Protein AF-A0A199VWE5-F1 (afdb_monomer_lite)

Structure (mmCIF, N/CA/C/O backbone):
data_AF-A0A199VWE5-F1
#
_entry.id   AF-A0A199VWE5-F1
#
loop_
_atom_site.group_PDB
_atom_site.id
_atom_site.type_symbol
_atom_site.label_atom_id
_atom_site.label_alt_id
_atom_site.label_comp_id
_atom_site.label_asym_id
_atom_site.label_entity_id
_atom_site.label_seq_id
_atom_site.pdbx_PDB_ins_code
_atom_site.Cartn_x
_atom_site.Cartn_y
_atom_site.Cartn_z
_atom_site.occupancy
_atom_site.B_iso_or_equiv
_atom_site.auth_seq_id
_atom_site.auth_comp_id
_atom_site.auth_asym_id
_atom_site.auth_atom_id
_atom_site.pdbx_P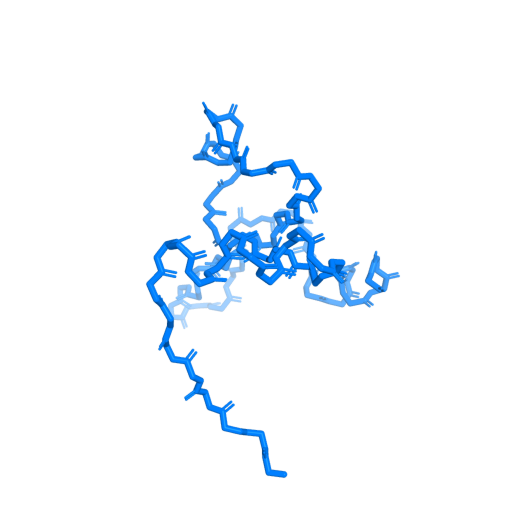DB_model_num
ATOM 1 N N . SER A 1 1 ? 13.773 -9.442 15.814 1.00 47.75 1 SER A N 1
ATOM 2 C CA . SER A 1 1 ? 13.443 -8.081 16.279 1.00 47.75 1 SER A CA 1
ATOM 3 C C . SER A 1 1 ? 12.589 -7.424 15.211 1.00 47.75 1 SER A C 1
ATOM 5 O O . SER A 1 1 ? 13.118 -7.046 14.178 1.00 47.75 1 SER A O 1
ATOM 7 N N . GLY A 1 2 ? 11.266 -7.392 15.388 1.00 57.72 2 GLY A N 1
ATOM 8 C CA . GLY A 1 2 ? 10.366 -6.729 14.436 1.00 57.72 2 GLY A CA 1
ATOM 9 C C . GLY A 1 2 ? 10.430 -5.219 14.640 1.00 57.72 2 GLY A C 1
ATOM 10 O O . GLY A 1 2 ? 9.700 -4.691 15.471 1.00 57.72 2 GLY A O 1
ATOM 11 N N . GLY A 1 3 ? 11.376 -4.556 13.978 1.00 80.38 3 GLY A N 1
ATOM 12 C CA . GLY A 1 3 ? 11.444 -3.096 13.932 1.00 80.38 3 GLY A CA 1
ATOM 13 C C . GLY A 1 3 ? 10.476 -2.547 12.887 1.00 80.38 3 GLY A C 1
ATOM 14 O O . GLY A 1 3 ? 10.183 -3.222 11.903 1.00 80.38 3 GLY A O 1
ATOM 15 N N . VAL A 1 4 ? 9.978 -1.332 13.108 1.00 85.50 4 VAL A N 1
ATOM 16 C CA . VAL A 1 4 ? 9.249 -0.570 12.087 1.00 85.50 4 VAL A CA 1
ATOM 17 C C . VAL A 1 4 ? 10.249 0.353 11.405 1.00 85.50 4 VAL A C 1
ATOM 19 O O . VAL A 1 4 ? 10.910 1.141 12.080 1.00 85.50 4 VAL A O 1
ATOM 22 N N . GLU A 1 5 ? 10.350 0.259 10.083 1.00 90.81 5 GLU A N 1
ATOM 23 C CA . GLU A 1 5 ? 11.180 1.141 9.265 1.00 90.81 5 GLU A CA 1
ATOM 24 C C . GLU A 1 5 ? 10.294 1.993 8.356 1.00 90.81 5 GLU A C 1
ATOM 26 O O . GLU A 1 5 ? 9.359 1.496 7.728 1.00 90.81 5 GLU A O 1
ATOM 31 N N . THR A 1 6 ? 10.596 3.288 8.287 1.00 94.94 6 THR A N 1
ATOM 32 C CA . THR A 1 6 ? 9.938 4.221 7.369 1.00 94.94 6 THR A CA 1
ATOM 33 C C . THR A 1 6 ? 10.856 4.462 6.182 1.00 94.94 6 THR A C 1
ATOM 35 O O . THR A 1 6 ? 12.026 4.796 6.363 1.00 94.94 6 THR A O 1
ATOM 38 N N . VAL A 1 7 ? 10.320 4.339 4.971 1.00 94.44 7 VAL A N 1
ATOM 39 C CA . VAL A 1 7 ? 11.055 4.534 3.715 1.00 94.44 7 VAL A CA 1
ATOM 40 C C . VAL A 1 7 ? 10.382 5.599 2.851 1.00 94.44 7 VAL A C 1
ATOM 42 O O . VAL A 1 7 ? 9.181 5.844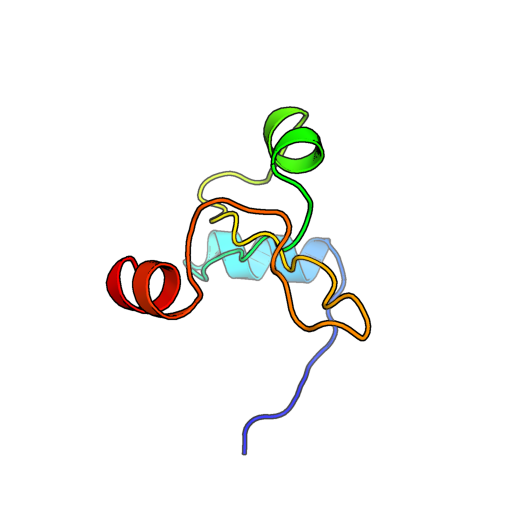 2.977 1.00 94.44 7 VAL A O 1
ATOM 45 N N . ASP A 1 8 ? 11.144 6.237 1.963 1.00 96.88 8 ASP A N 1
ATOM 46 C CA . ASP A 1 8 ? 10.584 7.127 0.944 1.00 96.88 8 ASP A CA 1
ATOM 47 C C . ASP A 1 8 ? 9.947 6.350 -0.227 1.00 96.88 8 ASP A C 1
ATOM 49 O O . ASP A 1 8 ? 10.050 5.126 -0.342 1.00 96.88 8 ASP A O 1
ATOM 53 N N . VAL A 1 9 ? 9.285 7.078 -1.132 1.00 92.62 9 VAL A N 1
ATOM 54 C CA . VAL A 1 9 ? 8.556 6.496 -2.271 1.00 92.62 9 VAL A CA 1
ATOM 55 C C . VAL A 1 9 ? 9.461 5.773 -3.280 1.00 92.62 9 VAL A C 1
ATOM 57 O O . VAL A 1 9 ? 9.037 4.791 -3.890 1.00 92.62 9 VAL A O 1
ATOM 60 N N . GLY A 1 10 ? 10.703 6.225 -3.469 1.00 95.81 10 GLY A N 1
ATOM 61 C CA . GLY A 1 10 ? 11.659 5.602 -4.386 1.00 95.81 10 GLY A CA 1
ATOM 62 C C . GLY A 1 10 ? 12.180 4.276 -3.838 1.00 95.81 10 GLY A C 1
ATOM 63 O O . GLY A 1 10 ? 12.230 3.274 -4.562 1.00 95.81 10 GLY A O 1
ATOM 64 N N . ALA A 1 11 ? 12.489 4.248 -2.542 1.00 95.44 11 ALA A N 1
ATOM 65 C CA . ALA A 1 11 ? 12.841 3.027 -1.828 1.00 95.44 11 ALA A CA 1
ATOM 66 C C . ALA A 1 11 ? 11.671 2.027 -1.820 1.00 95.44 11 ALA A C 1
ATOM 68 O O . ALA A 1 11 ? 11.856 0.870 -2.200 1.00 95.44 11 ALA A O 1
ATOM 69 N N . ALA A 1 12 ? 10.450 2.480 -1.510 1.00 93.19 12 ALA A N 1
ATOM 70 C CA . ALA A 1 12 ? 9.250 1.644 -1.559 1.00 93.19 12 ALA A CA 1
ATOM 71 C C . ALA A 1 12 ? 9.033 1.024 -2.951 1.00 93.19 12 ALA A C 1
ATOM 73 O O . ALA A 1 12 ? 8.816 -0.181 -3.069 1.00 93.19 12 ALA A O 1
ATOM 74 N N . LYS A 1 13 ? 9.173 1.816 -4.022 1.00 93.50 13 LYS A N 1
ATOM 75 C CA . LYS A 1 13 ? 9.072 1.320 -5.404 1.00 93.50 13 LYS A CA 1
ATOM 76 C C . LYS A 1 13 ? 10.114 0.241 -5.717 1.00 93.50 13 LYS A C 1
ATOM 78 O O . LYS A 1 13 ? 9.800 -0.733 -6.396 1.00 93.50 13 LYS A O 1
ATOM 83 N N . SER A 1 14 ? 11.338 0.398 -5.217 1.00 95.00 14 SER A N 1
ATOM 84 C CA . SER A 1 14 ? 12.420 -0.578 -5.414 1.00 95.00 14 SER A CA 1
ATOM 85 C C . SER A 1 14 ? 12.154 -1.892 -4.667 1.00 95.00 14 SER A C 1
ATOM 87 O O . SER A 1 14 ? 12.428 -2.973 -5.189 1.00 95.00 14 SER A O 1
ATOM 89 N N . LEU A 1 15 ? 11.560 -1.822 -3.472 1.00 93.75 15 LEU A N 1
ATOM 90 C CA . LEU A 1 15 ? 11.154 -3.004 -2.708 1.00 93.75 15 LEU A CA 1
ATOM 91 C C . LEU A 1 15 ? 10.057 -3.785 -3.437 1.00 93.75 15 LEU A C 1
ATOM 93 O O . LEU A 1 15 ? 10.192 -4.991 -3.635 1.00 93.75 15 LEU A O 1
ATOM 97 N N . VAL A 1 16 ? 9.026 -3.098 -3.930 1.00 92.75 16 VAL A N 1
ATOM 98 C CA . VAL A 1 16 ? 7.972 -3.733 -4.738 1.00 92.75 16 VAL A CA 1
ATOM 99 C C . VAL A 1 16 ? 8.558 -4.363 -6.004 1.00 92.75 16 VAL A C 1
ATOM 101 O O . VAL A 1 16 ? 8.285 -5.522 -6.303 1.00 92.75 16 VAL A O 1
ATOM 104 N N . GLY A 1 17 ? 9.445 -3.649 -6.704 1.00 92.12 17 GLY A N 1
ATOM 105 C CA . GLY A 1 17 ? 10.133 -4.166 -7.893 1.00 92.12 17 GLY A CA 1
ATOM 106 C C . GLY A 1 17 ? 11.044 -5.374 -7.633 1.00 92.12 17 GLY A C 1
ATOM 107 O O . GLY A 1 17 ? 11.334 -6.121 -8.562 1.00 92.12 17 GLY A O 1
ATOM 108 N N . SER A 1 18 ? 11.473 -5.593 -6.386 1.00 94.56 18 SER A N 1
ATOM 109 C CA . SER A 1 18 ? 12.242 -6.778 -5.970 1.00 94.56 18 SER A CA 1
ATOM 110 C C . SER A 1 18 ? 11.371 -7.919 -5.430 1.00 94.56 18 SER A C 1
ATOM 112 O O . SER A 1 18 ? 11.905 -8.923 -4.967 1.00 94.56 18 SER A O 1
ATOM 114 N N . GLY A 1 19 ? 10.042 -7.794 -5.522 1.00 91.19 19 GLY A N 1
ATOM 115 C CA . GLY A 1 19 ? 9.088 -8.845 -5.163 1.00 91.19 19 GLY A CA 1
ATOM 116 C C . GLY A 1 19 ? 8.490 -8.724 -3.761 1.00 91.19 19 GLY A C 1
ATOM 117 O O . GLY A 1 19 ? 7.837 -9.660 -3.307 1.00 91.19 19 GLY A O 1
ATOM 118 N N . HIS A 1 20 ? 8.689 -7.601 -3.063 1.00 92.69 20 HIS A N 1
ATOM 119 C CA . HIS A 1 20 ? 8.017 -7.362 -1.784 1.00 92.69 20 HIS A CA 1
ATOM 120 C C . HIS A 1 20 ? 6.541 -7.004 -1.994 1.00 92.69 20 HIS A C 1
ATOM 122 O O . HIS A 1 20 ? 6.190 -6.286 -2.932 1.00 92.69 20 HIS A O 1
ATOM 128 N N . LEU A 1 21 ? 5.682 -7.461 -1.079 1.00 90.94 21 LEU A N 1
ATOM 129 C CA . LEU A 1 21 ? 4.257 -7.140 -1.094 1.00 90.94 21 LEU A CA 1
ATOM 130 C C . LEU A 1 21 ? 4.019 -5.694 -0.644 1.00 90.94 21 LEU A C 1
ATOM 132 O O . LEU A 1 21 ? 4.481 -5.281 0.421 1.00 90.94 21 LEU A O 1
ATOM 136 N N . TYR A 1 22 ? 3.244 -4.946 -1.429 1.00 94.00 22 TYR A N 1
ATOM 137 C CA . TYR A 1 22 ? 2.755 -3.630 -1.031 1.00 94.00 22 TYR A CA 1
ATOM 138 C C . TYR A 1 22 ? 1.401 -3.773 -0.334 1.00 94.00 22 TYR A C 1
ATOM 140 O O . TYR A 1 22 ? 0.391 -4.029 -0.987 1.00 94.00 22 TYR A O 1
ATOM 148 N N . LEU A 1 23 ? 1.374 -3.610 0.988 1.00 92.25 23 LEU A N 1
ATOM 149 C CA . LEU A 1 23 ? 0.134 -3.621 1.761 1.00 92.25 23 LEU A CA 1
ATOM 150 C C . LEU A 1 23 ? -0.446 -2.204 1.841 1.00 92.25 23 LEU A C 1
ATOM 152 O O . LEU A 1 23 ? 0.132 -1.322 2.476 1.00 92.25 23 LEU A O 1
ATOM 156 N N . ASP A 1 24 ? -1.595 -1.987 1.210 1.00 91.50 24 ASP A N 1
ATOM 157 C CA . ASP A 1 24 ? -2.305 -0.712 1.231 1.00 91.50 24 ASP A CA 1
ATOM 158 C C . ASP A 1 24 ? -3.423 -0.749 2.275 1.00 91.50 24 ASP A C 1
ATOM 160 O O . ASP A 1 24 ? -4.403 -1.480 2.133 1.00 91.50 24 ASP A O 1
ATOM 164 N N . VAL A 1 25 ? -3.285 0.052 3.328 1.00 89.25 25 VAL A N 1
ATOM 165 C CA . VAL A 1 25 ? -4.232 0.078 4.451 1.00 89.25 25 VAL A CA 1
ATOM 166 C C . VAL A 1 25 ? -5.321 1.145 4.331 1.00 89.25 25 VAL A C 1
ATOM 168 O O . VAL A 1 25 ? -6.094 1.351 5.271 1.00 89.25 25 VAL A O 1
ATOM 171 N N . ARG A 1 26 ? -5.389 1.842 3.191 1.00 88.44 26 ARG A N 1
ATOM 172 C CA . ARG A 1 26 ? -6.399 2.872 2.919 1.00 88.44 26 ARG A CA 1
ATOM 173 C C . ARG A 1 26 ? -7.780 2.260 2.691 1.00 88.44 26 ARG A C 1
ATOM 175 O O . ARG A 1 26 ? -7.945 1.041 2.590 1.00 88.44 26 ARG A O 1
ATOM 182 N N . THR A 1 27 ? -8.796 3.117 2.600 1.00 85.56 27 THR A N 1
ATOM 183 C CA . THR A 1 27 ? -10.155 2.676 2.270 1.00 85.56 27 THR A CA 1
ATOM 184 C C . THR A 1 27 ? -10.215 2.042 0.877 1.00 85.56 27 THR A C 1
ATOM 186 O O . THR A 1 27 ? -9.433 2.376 -0.014 1.00 85.56 27 THR A O 1
ATOM 189 N N . ILE A 1 28 ? -11.207 1.171 0.664 1.00 85.19 28 ILE A N 1
ATOM 190 C CA . ILE A 1 28 ? -11.460 0.545 -0.644 1.00 85.19 28 ILE A CA 1
ATOM 191 C C . ILE A 1 28 ? -11.672 1.614 -1.732 1.00 85.19 28 ILE A C 1
ATOM 193 O O . ILE A 1 28 ? -11.225 1.451 -2.865 1.00 85.19 28 ILE A O 1
ATOM 197 N N . GLU A 1 29 ? -12.325 2.734 -1.401 1.00 87.88 29 GLU A N 1
ATOM 198 C CA . GLU A 1 29 ? -12.555 3.829 -2.350 1.00 87.88 29 GLU A CA 1
ATOM 199 C C . GLU A 1 29 ? -11.243 4.495 -2.793 1.00 87.88 29 GLU A C 1
ATOM 201 O O . GLU A 1 29 ? -11.037 4.729 -3.983 1.00 87.88 29 GLU A O 1
ATOM 206 N N . GLU A 1 30 ? -10.339 4.785 -1.855 1.00 90.88 30 GLU A N 1
ATOM 207 C CA . GLU A 1 30 ? -9.023 5.356 -2.163 1.00 90.88 30 GLU A CA 1
ATOM 208 C C . GLU A 1 30 ? -8.154 4.392 -2.968 1.00 90.88 30 GLU A C 1
ATOM 210 O O . GLU A 1 30 ? -7.476 4.822 -3.902 1.00 90.88 30 GLU A O 1
ATOM 215 N N . PHE A 1 31 ? -8.207 3.100 -2.639 1.00 91.56 31 PHE A N 1
ATOM 216 C CA . PHE A 1 31 ? -7.498 2.065 -3.380 1.00 91.56 31 PHE A CA 1
ATOM 217 C C . PHE A 1 31 ? -8.003 1.967 -4.825 1.00 9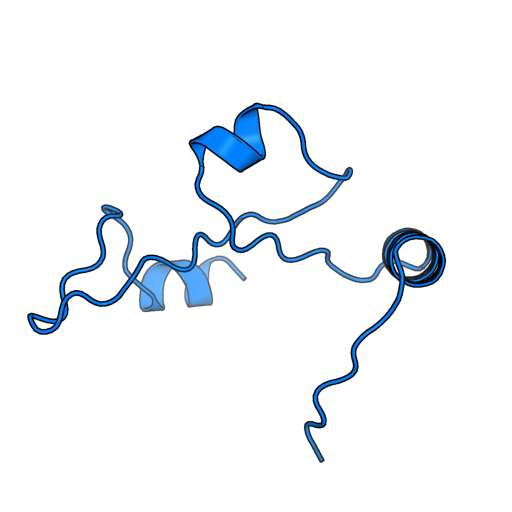1.56 31 PHE A C 1
ATOM 219 O O . PHE A 1 31 ? -7.210 1.980 -5.766 1.00 91.56 31 PHE A O 1
ATOM 226 N N . ASN A 1 32 ? -9.323 1.967 -5.031 1.00 92.06 32 ASN A N 1
ATOM 227 C CA . ASN A 1 32 ? -9.931 1.884 -6.363 1.00 92.06 32 ASN A CA 1
ATOM 228 C C . ASN A 1 32 ? -9.680 3.122 -7.237 1.00 92.06 32 ASN A C 1
ATOM 230 O O . ASN A 1 32 ? -9.698 3.013 -8.462 1.00 92.06 32 ASN A O 1
ATOM 234 N N . LYS A 1 33 ? -9.421 4.294 -6.640 1.00 96.38 33 LYS A N 1
ATOM 235 C CA . LYS A 1 33 ? -8.993 5.495 -7.385 1.00 96.38 33 LYS A CA 1
ATOM 236 C C . LYS A 1 33 ? -7.584 5.352 -7.965 1.00 96.38 33 LYS A C 1
ATOM 238 O O . LYS A 1 33 ? -7.260 6.033 -8.935 1.00 96.38 33 LYS A O 1
ATOM 243 N N . GLY A 1 34 ? -6.755 4.491 -7.377 1.00 93.94 34 GLY A N 1
ATOM 244 C CA . GLY A 1 34 ? -5.413 4.194 -7.853 1.00 93.94 34 GLY A CA 1
ATOM 245 C C . GLY A 1 34 ? -4.531 3.577 -6.769 1.00 93.94 34 GLY A C 1
ATOM 246 O O . GLY A 1 34 ? -4.526 4.007 -5.610 1.00 93.94 34 GLY A O 1
ATOM 247 N N . HIS A 1 35 ? -3.742 2.589 -7.176 1.00 92.88 35 HIS A N 1
ATOM 248 C CA . HIS A 1 35 ? -2.810 1.864 -6.321 1.00 92.88 35 HIS A CA 1
ATOM 249 C C . HIS A 1 35 ? -1.606 1.355 -7.132 1.00 92.88 35 HIS A C 1
ATOM 251 O O . HIS A 1 35 ? -1.699 1.242 -8.358 1.00 92.88 35 HIS A O 1
ATOM 257 N N . PRO A 1 36 ? -0.464 1.072 -6.478 1.00 91.06 36 PRO A N 1
ATOM 258 C CA . PRO A 1 36 ? 0.657 0.387 -7.114 1.00 91.06 36 PRO A CA 1
ATOM 259 C C . PRO A 1 36 ? 0.261 -0.996 -7.642 1.00 91.06 36 PRO A C 1
ATOM 261 O O . PRO A 1 36 ? -0.587 -1.673 -7.065 1.00 91.06 36 PRO A O 1
ATOM 264 N N . GLU A 1 37 ? 0.908 -1.437 -8.718 1.00 87.44 37 GLU A N 1
ATOM 265 C CA . GLU A 1 37 ? 0.709 -2.782 -9.261 1.00 87.44 37 GLU A CA 1
ATOM 266 C C . GLU A 1 37 ? 1.048 -3.853 -8.209 1.00 87.44 37 GLU A C 1
ATOM 268 O O . GLU A 1 37 ? 2.016 -3.711 -7.462 1.00 87.44 37 GLU A O 1
ATOM 273 N N . ASN A 1 38 ? 0.242 -4.918 -8.150 1.00 86.94 38 ASN A N 1
ATOM 274 C CA . ASN A 1 38 ? 0.349 -6.012 -7.172 1.00 86.94 38 ASN A CA 1
ATOM 275 C C . ASN A 1 38 ? 0.193 -5.591 -5.697 1.00 86.94 38 ASN A C 1
ATOM 277 O O . ASN A 1 38 ? 0.555 -6.352 -4.798 1.00 86.94 38 ASN A O 1
ATOM 281 N N . ALA A 1 39 ? -0.353 -4.401 -5.429 1.00 92.38 39 ALA A N 1
ATOM 282 C CA . ALA A 1 39 ? -0.720 -4.011 -4.076 1.00 92.38 39 ALA A CA 1
ATOM 283 C C . ALA A 1 39 ? -1.908 -4.834 -3.560 1.00 92.38 39 ALA A C 1
ATOM 285 O O . ALA A 1 39 ? -2.880 -5.069 -4.279 1.00 92.38 39 ALA A O 1
ATOM 286 N N . LEU A 1 40 ? -1.850 -5.216 -2.286 1.00 91.06 40 LEU A N 1
ATOM 287 C CA . LEU A 1 40 ? -2.956 -5.836 -1.571 1.00 91.06 40 LEU A CA 1
ATOM 288 C C . LEU A 1 40 ? -3.606 -4.805 -0.656 1.00 91.06 40 LEU A C 1
ATOM 290 O O . LEU A 1 40 ? -2.952 -4.260 0.233 1.00 91.06 40 LEU A O 1
ATOM 294 N N . ASN A 1 41 ? -4.900 -4.559 -0.843 1.00 90.69 41 ASN A N 1
ATOM 295 C CA . ASN A 1 41 ? -5.648 -3.684 0.045 1.00 90.69 41 ASN A CA 1
ATOM 296 C C . ASN A 1 41 ? -6.149 -4.449 1.272 1.00 90.69 41 ASN A C 1
ATOM 298 O O . ASN A 1 41 ? -6.933 -5.386 1.146 1.00 90.69 41 ASN A O 1
ATOM 302 N N . VAL A 1 42 ? -5.741 -4.004 2.457 1.00 87.75 42 VAL A N 1
ATOM 303 C CA . VAL A 1 42 ? -6.303 -4.437 3.741 1.00 87.75 42 VAL A CA 1
ATOM 304 C C . VAL A 1 42 ? -6.700 -3.177 4.505 1.00 87.75 42 VAL A C 1
ATOM 306 O O . VAL A 1 42 ? -5.899 -2.657 5.282 1.00 87.75 42 VAL A O 1
ATOM 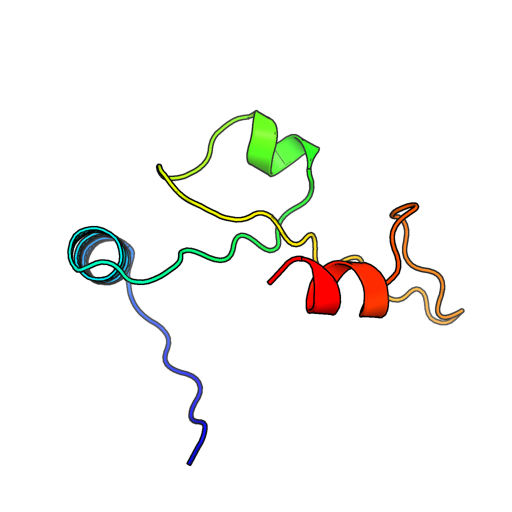309 N N . PRO A 1 43 ? -7.911 -2.638 4.261 1.00 83.88 43 PRO A N 1
ATOM 310 C CA . PRO A 1 43 ? -8.360 -1.403 4.885 1.00 83.88 43 PRO A CA 1
ATOM 311 C C . PRO A 1 43 ? -8.255 -1.483 6.404 1.00 83.88 43 PRO A C 1
ATOM 313 O O . PRO A 1 43 ? -8.949 -2.274 7.048 1.00 83.88 43 PRO A O 1
ATOM 316 N N . TYR A 1 44 ? -7.415 -0.634 6.992 1.00 72.69 44 TYR A N 1
ATOM 317 C CA . TYR A 1 44 ? -7.285 -0.540 8.438 1.00 72.69 44 TYR A CA 1
ATOM 318 C C . TYR A 1 44 ? -8.460 0.277 8.972 1.00 72.69 44 TYR A C 1
ATOM 320 O O . TYR A 1 44 ? -8.383 1.490 9.173 1.00 72.69 44 TYR A O 1
ATOM 328 N N . MET A 1 45 ? -9.616 -0.373 9.109 1.00 65.31 45 MET A N 1
ATOM 329 C CA . MET A 1 45 ? -10.817 0.309 9.565 1.00 65.31 45 MET A CA 1
ATOM 330 C C . MET A 1 45 ? -10.747 0.585 11.060 1.00 65.31 45 MET A C 1
ATOM 332 O O . MET A 1 45 ? -10.845 -0.314 11.889 1.00 65.31 45 MET A O 1
ATOM 336 N N . PHE A 1 46 ? -10.596 1.878 11.345 1.00 51.41 46 PHE A N 1
ATOM 337 C CA . PHE A 1 46 ? -10.967 2.597 12.555 1.00 51.41 46 PHE A CA 1
ATOM 338 C C . PHE A 1 46 ? -11.848 1.781 13.506 1.00 51.41 46 PHE A C 1
ATOM 340 O O . PHE A 1 46 ? -13.062 1.673 13.324 1.00 51.41 46 PHE A O 1
ATOM 347 N N . PHE A 1 47 ? -11.233 1.273 14.574 1.00 46.59 47 PHE A N 1
ATOM 348 C CA . PHE A 1 47 ? -11.962 0.907 15.775 1.00 46.59 47 PHE A CA 1
ATOM 349 C C . PHE A 1 47 ? -12.718 2.153 16.241 1.00 46.59 47 PHE A C 1
ATOM 351 O O . PHE A 1 47 ? -12.122 3.130 16.696 1.00 46.59 47 PHE A O 1
ATOM 358 N N . THR A 1 48 ? -14.043 2.141 16.136 1.00 49.34 48 THR A N 1
ATOM 359 C CA . THR A 1 48 ? -14.834 3.003 17.013 1.00 49.34 48 THR A CA 1
ATOM 360 C C . THR A 1 48 ? -14.515 2.598 18.460 1.00 49.34 48 THR A C 1
ATOM 362 O O . THR A 1 48 ? -14.157 1.440 18.693 1.00 49.34 48 THR A O 1
ATOM 365 N N . PRO A 1 49 ? -14.670 3.468 19.473 1.00 51.50 49 PRO A N 1
ATOM 366 C CA . PRO A 1 49 ? -14.573 3.045 20.875 1.00 51.50 49 PRO A CA 1
ATOM 367 C C . PRO A 1 49 ? -15.483 1.846 21.217 1.00 51.50 49 PRO A C 1
ATOM 369 O O . PRO A 1 49 ? -15.292 1.197 22.238 1.00 51.50 49 PRO A O 1
ATOM 372 N N . GLN A 1 50 ? -16.465 1.542 20.354 1.00 58.56 50 GLN A N 1
ATOM 373 C CA . GLN A 1 50 ? -17.369 0.395 20.436 1.00 58.56 50 GLN A CA 1
ATOM 374 C C . GLN A 1 50 ? -16.903 -0.860 19.657 1.00 58.56 50 GLN A C 1
ATOM 376 O O . GLN A 1 50 ? -17.648 -1.834 19.586 1.00 58.56 50 GLN A O 1
ATOM 381 N N . GLY A 1 51 ? -15.700 -0.865 19.072 1.00 52.94 51 GLY A N 1
ATOM 382 C CA . GLY A 1 51 ? -15.040 -2.064 18.540 1.00 52.94 51 GLY A CA 1
ATOM 383 C C . GLY A 1 51 ? -15.622 -2.660 17.254 1.00 52.94 51 GLY A C 1
ATOM 384 O O . GLY A 1 51 ? -15.298 -3.799 16.932 1.00 52.94 51 GLY A O 1
ATOM 385 N N . LYS A 1 52 ? -16.474 -1.943 16.508 1.00 54.34 52 LYS A N 1
ATOM 386 C CA . LYS A 1 52 ? -17.029 -2.459 15.242 1.00 54.34 52 LYS A CA 1
ATOM 387 C C . LYS A 1 52 ? -16.176 -2.048 14.033 1.00 54.34 52 LYS A C 1
ATOM 389 O O . LYS A 1 52 ? -16.056 -0.841 13.807 1.00 54.34 52 LYS A O 1
ATOM 394 N N . PRO A 1 53 ? -15.649 -3.003 13.239 1.00 53.34 53 PRO A N 1
ATOM 395 C CA . PRO A 1 53 ? -15.098 -2.715 11.920 1.00 53.34 53 PRO A CA 1
ATOM 396 C C . PRO A 1 53 ? -16.199 -2.155 11.012 1.00 53.34 53 PRO A C 1
ATOM 398 O O . PRO A 1 53 ? -17.337 -2.622 11.048 1.00 53.34 53 PRO A O 1
ATOM 401 N N . LEU A 1 54 ? -15.865 -1.156 10.196 1.00 53.06 54 LEU A N 1
ATOM 402 C CA . LEU A 1 54 ? -16.779 -0.578 9.201 1.00 53.06 54 LEU A CA 1
ATOM 403 C C . LEU A 1 54 ? -16.831 -1.406 7.891 1.00 53.06 54 LEU A C 1
ATOM 405 O O . LEU A 1 54 ? -17.581 -1.055 6.982 1.00 53.06 54 LEU A O 1
ATOM 40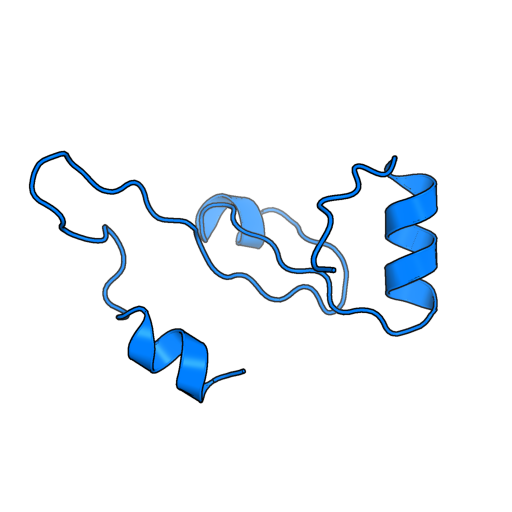9 N N . VAL A 1 55 ? -16.066 -2.506 7.796 1.00 52.69 55 VAL A N 1
ATOM 410 C CA . VAL A 1 55 ? -16.086 -3.473 6.681 1.00 52.69 55 VAL A CA 1
ATOM 411 C C . VAL A 1 55 ? -16.886 -4.717 7.071 1.00 52.69 55 VAL A C 1
ATOM 413 O O . VAL A 1 55 ? -16.832 -5.129 8.228 1.00 52.69 55 VAL A O 1
ATOM 416 N N . PRO A 1 56 ? -17.555 -5.377 6.109 1.00 55.91 56 PRO A N 1
ATOM 417 C CA . PRO A 1 56 ? -18.255 -6.638 6.343 1.00 55.91 56 PRO A CA 1
ATOM 418 C C . PRO A 1 56 ? -17.330 -7.862 6.483 1.00 55.91 56 PRO A C 1
ATOM 420 O O . PRO A 1 56 ? -17.852 -8.963 6.606 1.00 55.91 56 PRO A O 1
ATOM 423 N N . ILE A 1 57 ? -16.002 -7.694 6.458 1.00 55.03 57 ILE A N 1
ATOM 424 C CA . ILE A 1 57 ? -15.032 -8.791 6.600 1.00 55.03 57 ILE A CA 1
ATOM 425 C C . ILE A 1 57 ? -14.287 -8.688 7.935 1.00 55.03 57 ILE A C 1
ATOM 427 O O . ILE A 1 57 ? -13.912 -7.595 8.370 1.00 55.03 57 ILE A O 1
ATOM 431 N N . SER A 1 58 ? -14.105 -9.822 8.604 1.00 62.72 58 SER A N 1
ATOM 432 C CA . SER A 1 58 ? -13.391 -9.926 9.883 1.00 62.72 58 SER A CA 1
ATOM 433 C C . SER A 1 58 ? -11.868 -9.966 9.692 1.00 62.72 58 SER A C 1
ATOM 435 O O . SER A 1 58 ? -11.378 -10.311 8.620 1.00 62.72 58 SER A O 1
ATOM 437 N N . LEU A 1 59 ? -11.093 -9.646 10.740 1.00 60.94 59 LEU A N 1
ATOM 438 C CA . LEU A 1 59 ? -9.626 -9.783 10.699 1.00 60.94 59 LEU A CA 1
ATOM 439 C C . LEU A 1 59 ? -9.196 -11.233 10.431 1.00 60.94 59 LEU A C 1
ATOM 441 O O . LEU A 1 59 ? -8.239 -11.451 9.700 1.00 60.94 59 LEU A O 1
ATOM 445 N N . ASP A 1 60 ? -9.919 -12.215 10.967 1.00 61.84 60 ASP A N 1
ATOM 446 C CA . ASP A 1 60 ? -9.619 -13.637 10.765 1.00 61.84 60 ASP A CA 1
ATOM 447 C C . ASP A 1 60 ? -9.780 -14.055 9.294 1.00 61.84 60 ASP A C 1
ATOM 449 O O . ASP A 1 60 ? -8.968 -14.815 8.772 1.00 61.84 60 ASP A O 1
ATOM 453 N N . GLU A 1 61 ? -10.773 -13.506 8.590 1.00 57.16 61 GLU A N 1
ATOM 454 C CA . GLU A 1 61 ? -10.945 -13.723 7.146 1.00 57.16 61 GLU A CA 1
ATOM 455 C C . GLU A 1 61 ? -9.827 -13.077 6.321 1.00 57.16 61 GLU A C 1
ATOM 457 O O . GLU A 1 61 ? -9.430 -13.629 5.297 1.00 57.16 61 GLU A O 1
ATOM 462 N N . VAL A 1 62 ? -9.277 -11.947 6.778 1.00 58.31 62 VAL A N 1
ATOM 463 C CA . VAL A 1 62 ? -8.097 -11.329 6.155 1.00 58.31 62 VAL A CA 1
ATOM 464 C C . VAL A 1 62 ? -6.864 -12.216 6.340 1.00 58.31 62 VAL A C 1
ATOM 466 O O . VAL A 1 62 ? -6.132 -12.441 5.381 1.00 58.31 62 VAL A O 1
ATOM 469 N N . TRP A 1 63 ? -6.646 -12.753 7.545 1.00 56.34 63 TRP A N 1
ATOM 470 C CA . TRP A 1 63 ? -5.497 -13.619 7.836 1.00 56.34 63 TRP A CA 1
ATOM 471 C C . TRP A 1 63 ? -5.523 -14.949 7.081 1.00 56.34 63 TRP A C 1
ATOM 473 O O . TRP A 1 63 ? -4.465 -15.505 6.821 1.00 56.34 63 TRP A O 1
ATOM 483 N N . LEU A 1 64 ? -6.704 -15.463 6.732 1.00 57.06 64 LEU A N 1
ATOM 484 C CA . LEU A 1 64 ? -6.851 -16.689 5.939 1.00 57.06 64 LEU A CA 1
ATOM 485 C C . LEU A 1 64 ? -6.657 -16.472 4.431 1.00 57.06 64 LEU A C 1
ATOM 487 O O . LEU A 1 64 ? -6.458 -17.440 3.699 1.00 57.06 64 LEU A O 1
ATOM 491 N N . ALA A 1 65 ? -6.763 -15.227 3.964 1.00 51.38 65 ALA A N 1
ATOM 492 C CA . ALA A 1 65 ? -6.599 -14.856 2.559 1.00 51.38 65 ALA A CA 1
ATOM 493 C C . ALA A 1 65 ? -5.158 -14.439 2.198 1.00 51.38 65 ALA A C 1
ATOM 495 O O . ALA A 1 65 ? -4.874 -14.197 1.023 1.00 51.38 65 ALA A O 1
ATOM 496 N N . LEU A 1 66 ? -4.282 -14.345 3.202 1.00 51.00 66 LEU A N 1
ATOM 497 C CA . LEU A 1 66 ? -2.855 -14.020 3.127 1.00 51.00 66 LEU A CA 1
ATOM 498 C C . LEU A 1 66 ? -1.993 -15.281 3.247 1.00 51.00 66 LEU A C 1
ATOM 500 O O . LEU A 1 66 ? -0.956 -15.333 2.550 1.00 51.00 66 LEU A O 1
#

Foldseek 3Di:
DDDDDDDDPVVVVVCVVVPDEAEAQDDPVVVVVDDDPNHDYDHPADQDVVRDGPDPDDPVNVVVVD

pLDDT: mean 77.79, std 17.76, range [46.59, 96.88]

InterPro domains:
  IPR001763 Rhodanese-like domain [PF00581] (12-46)
  IPR001763 Rhodanese-like domain [PS50206] (16-45)
  IPR036873 Rhodanese-like domain superfamily [G3DSA:3.40.250.10] (1-65)
  IPR036873 Rhodanese-like domain su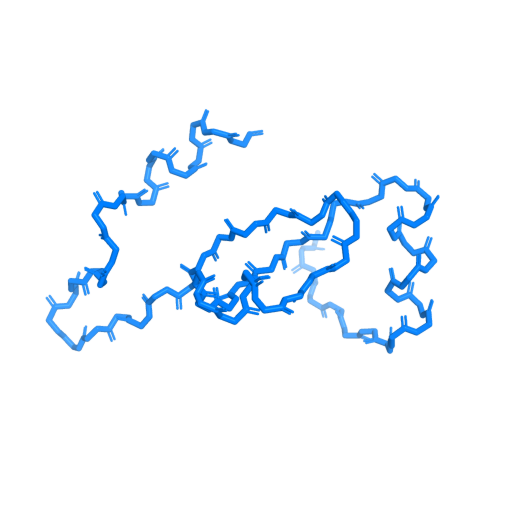perfamily [SSF52821] (4-50)
  IPR044684 Rhodanese-like domain-containing protein STR17/STR18/HARC1-like [PTHR44542] (3-59)

Secondary structure (DSSP, 8-state):
--------HHHHHHHHHTT--EEE-S-HHHHHH---TTEEE-------TT---SSSS-HHHHHH--

Organism: Ananas comosus (NCBI:txid4615)

Radius of gyration: 13.92 Å; chains: 1; bounding box: 32×24×30 Å

Sequence (66 aa):
SGGVETVDVGAAKSLVGSGHLYLDVRTIEEFNKGHPENALNVPYMFFTPQGKPLVPISLDEVWLAL